Protein AF-A0A536PHD7-F1 (afdb_monomer_lite)

Radius of gyration: 21.6 Å; chains: 1; bounding box: 33×32×57 Å

Sequence (79 aa):
MLKQMKRLQILIDEELDAALAKASAKTGRSKGALVREAVRRQIKALPPIEQDPLWDLAGAASFDPVPPEQIDDIVYDGR

Structure (mmCIF, N/CA/C/O backbone):
data_AF-A0A536PHD7-F1
#
_entry.id   AF-A0A536PHD7-F1
#
loop_
_atom_site.group_PDB
_atom_site.id
_atom_site.type_symbol
_atom_site.label_atom_id
_atom_site.label_alt_id
_atom_site.label_comp_id
_atom_site.label_asym_id
_atom_site.label_entity_id
_atom_site.label_seq_id
_atom_site.pdbx_PDB_ins_code
_atom_site.Cartn_x
_atom_site.Cartn_y
_atom_site.Cartn_z
_atom_site.occupancy
_atom_site.B_iso_or_equiv
_atom_site.auth_seq_id
_atom_site.auth_comp_id
_atom_site.auth_asym_id
_atom_site.auth_atom_id
_atom_site.pdbx_PDB_model_num
ATOM 1 N N . MET A 1 1 ? 6.242 -18.740 15.083 1.00 47.34 1 MET A N 1
ATOM 2 C CA . MET A 1 1 ? 6.661 -17.686 16.035 1.00 47.34 1 MET A CA 1
ATOM 3 C C . MET A 1 1 ? 5.675 -16.525 15.936 1.00 47.34 1 MET A C 1
ATOM 5 O O . MET A 1 1 ? 5.630 -15.875 14.899 1.00 47.34 1 MET A O 1
ATOM 9 N N . LEU A 1 2 ? 4.813 -16.319 16.940 1.00 51.81 2 LEU A N 1
ATOM 10 C CA . LEU A 1 2 ? 3.870 -15.191 16.952 1.00 51.81 2 LEU A CA 1
ATOM 11 C C . LEU A 1 2 ? 4.666 -13.878 16.936 1.00 51.81 2 LEU A C 1
ATOM 13 O O . LEU A 1 2 ? 5.546 -13.666 17.767 1.00 51.81 2 LEU A O 1
ATOM 17 N N . LYS A 1 3 ? 4.396 -13.012 15.958 1.00 71.56 3 LYS A N 1
ATOM 18 C CA . LYS A 1 3 ? 5.075 -11.721 15.826 1.00 71.56 3 LYS A CA 1
ATOM 19 C C . LYS A 1 3 ? 4.667 -10.834 17.004 1.00 71.56 3 LYS A C 1
ATOM 21 O O . LYS A 1 3 ? 3.495 -10.480 17.107 1.00 71.56 3 LYS A O 1
ATOM 26 N N . GLN A 1 4 ? 5.607 -10.468 17.879 1.00 85.62 4 GLN A N 1
ATOM 27 C CA . GLN A 1 4 ? 5.316 -9.534 18.970 1.00 85.62 4 GLN A CA 1
ATOM 28 C C . GLN A 1 4 ? 4.866 -8.187 18.387 1.00 85.62 4 GLN A C 1
ATOM 30 O O . GLN A 1 4 ? 5.582 -7.567 17.596 1.00 85.62 4 GLN A O 1
ATOM 35 N N . MET A 1 5 ? 3.658 -7.748 18.745 1.00 85.38 5 MET A N 1
ATOM 36 C CA . MET A 1 5 ? 3.111 -6.458 18.329 1.00 85.38 5 MET A CA 1
ATOM 37 C C . MET A 1 5 ? 3.286 -5.442 19.455 1.00 85.38 5 MET A C 1
ATOM 39 O O . MET A 1 5 ? 2.873 -5.693 20.583 1.00 85.38 5 MET A O 1
ATOM 43 N N . LYS A 1 6 ? 3.868 -4.281 19.142 1.00 90.81 6 LYS A N 1
ATOM 44 C CA . LYS A 1 6 ? 3.908 -3.129 20.052 1.00 90.81 6 LYS A CA 1
ATOM 45 C C . LYS A 1 6 ? 2.711 -2.217 19.765 1.00 90.81 6 LYS A C 1
ATOM 47 O O . LYS A 1 6 ? 2.379 -1.999 18.598 1.00 90.81 6 LYS A O 1
ATOM 52 N N . ARG A 1 7 ? 2.056 -1.702 20.813 1.00 92.69 7 ARG A N 1
ATOM 53 C CA . ARG A 1 7 ? 0.951 -0.736 20.687 1.00 92.69 7 ARG A CA 1
ATOM 54 C C . ARG A 1 7 ? 1.520 0.649 20.379 1.00 92.69 7 ARG A C 1
ATOM 56 O O . ARG A 1 7 ? 2.399 1.119 21.089 1.00 92.69 7 ARG A O 1
ATOM 63 N N . LEU A 1 8 ? 0.989 1.286 19.341 1.00 91.69 8 LEU A N 1
ATOM 64 C CA . LEU A 1 8 ? 1.268 2.670 18.964 1.00 91.69 8 LEU A CA 1
ATOM 65 C C . LEU A 1 8 ? -0.059 3.438 18.998 1.00 91.69 8 LEU A C 1
ATOM 67 O O . LEU A 1 8 ? -1.038 2.969 18.418 1.00 91.69 8 LEU A O 1
ATOM 71 N N . GLN A 1 9 ? -0.094 4.581 19.683 1.00 95.56 9 GLN A N 1
ATOM 72 C CA . GLN A 1 9 ? -1.236 5.495 19.697 1.00 95.56 9 GLN A CA 1
ATOM 73 C C . GLN A 1 9 ? -0.844 6.770 18.955 1.00 95.56 9 GLN A C 1
ATOM 75 O O . GLN A 1 9 ? 0.187 7.362 19.259 1.00 95.56 9 GLN A O 1
ATOM 80 N N . ILE A 1 10 ? -1.657 7.157 17.976 1.00 94.06 10 ILE A N 1
ATOM 81 C CA . ILE A 1 10 ? -1.473 8.354 17.156 1.00 94.06 10 ILE A CA 1
ATOM 82 C C . ILE A 1 10 ? -2.824 9.038 16.979 1.00 94.06 10 ILE A C 1
ATOM 84 O O . ILE A 1 10 ? -3.856 8.366 16.959 1.00 94.06 10 ILE A O 1
ATOM 88 N N . LEU A 1 11 ? -2.799 10.360 16.860 1.00 97.25 11 LEU A N 1
ATOM 89 C CA . LEU A 1 11 ? -3.932 11.147 16.390 1.00 97.25 11 LEU A CA 1
ATOM 90 C C . LEU A 1 11 ? -3.778 11.318 14.878 1.00 97.25 11 LEU A C 1
ATOM 92 O O . LEU A 1 11 ? -2.659 11.494 14.395 1.00 97.25 11 LEU A O 1
ATOM 96 N N . ILE A 1 12 ? -4.882 11.220 14.147 1.00 96.31 12 ILE A N 1
ATOM 97 C CA . ILE A 1 12 ? -4.937 11.442 12.701 1.00 96.31 12 ILE A CA 1
ATOM 98 C C . ILE A 1 12 ? -6.127 12.340 12.395 1.00 96.31 12 ILE A C 1
ATOM 100 O O . ILE A 1 12 ? -7.091 12.359 13.162 1.00 96.31 12 ILE A O 1
ATOM 104 N N . ASP A 1 13 ? -6.058 13.045 11.274 1.00 98.25 13 ASP A N 1
ATOM 105 C CA . ASP A 1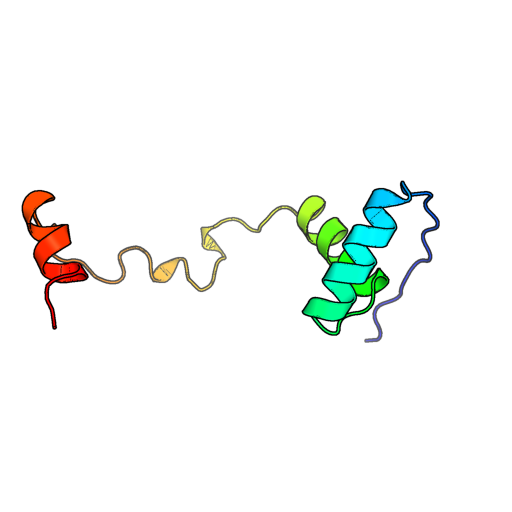 13 ? -7.156 13.881 10.808 1.00 98.25 13 ASP A CA 1
ATOM 106 C C . ASP A 1 13 ? -8.406 13.039 10.518 1.00 98.25 13 ASP A C 1
ATOM 108 O O . ASP A 1 13 ? -8.320 11.888 10.074 1.00 98.25 13 ASP A O 1
ATOM 112 N N . GLU A 1 14 ? -9.585 13.622 10.736 1.00 98.00 14 GLU A N 1
ATOM 113 C CA . GLU A 1 14 ? -10.869 12.947 10.502 1.00 98.00 14 GLU A CA 1
ATOM 114 C C . GLU A 1 14 ? -11.016 12.481 9.046 1.00 98.00 14 GLU A C 1
ATOM 116 O O . GLU A 1 14 ? -11.514 11.385 8.779 1.00 98.00 14 GLU A O 1
ATOM 121 N N . GLU A 1 15 ? -10.501 13.272 8.099 1.00 98.19 15 GLU A N 1
ATOM 122 C CA . GLU A 1 15 ? -10.470 12.926 6.676 1.00 98.19 15 GLU A CA 1
ATOM 123 C C . GLU A 1 15 ? -9.688 11.625 6.421 1.00 98.19 15 GLU A C 1
ATOM 125 O O . GLU A 1 15 ? -10.124 10.762 5.651 1.00 98.19 15 GLU A O 1
ATOM 130 N N . LEU A 1 16 ? -8.561 11.432 7.115 1.00 96.88 16 LEU A N 1
ATOM 131 C CA . LEU A 1 16 ? -7.751 10.221 6.994 1.00 96.88 16 LEU A CA 1
ATOM 132 C C . LEU A 1 16 ? -8.469 9.001 7.576 1.00 96.88 16 LEU A C 1
ATOM 134 O O . LEU A 1 16 ? -8.392 7.915 6.993 1.00 96.88 16 LEU A O 1
ATOM 138 N N . ASP A 1 17 ? -9.197 9.152 8.686 1.00 97.62 17 ASP A N 1
ATOM 139 C CA . ASP A 1 17 ? -10.000 8.053 9.232 1.00 97.62 17 ASP A CA 1
ATOM 140 C C . ASP A 1 17 ? -11.142 7.648 8.284 1.00 97.62 17 ASP A C 1
ATOM 142 O O . ASP A 1 17 ? -11.376 6.450 8.066 1.00 97.62 17 ASP A O 1
ATOM 146 N N . ALA A 1 18 ? -11.798 8.627 7.652 1.00 98.06 18 ALA A N 1
ATOM 147 C CA . ALA A 1 18 ? -12.827 8.388 6.643 1.00 98.06 18 ALA A CA 1
ATOM 148 C C . ALA A 1 18 ? -12.257 7.664 5.408 1.00 98.06 18 ALA A C 1
ATOM 150 O O . ALA A 1 18 ? -12.829 6.673 4.936 1.00 98.06 18 ALA A O 1
ATOM 151 N N . ALA A 1 19 ? -11.087 8.087 4.919 1.00 97.81 19 ALA A N 1
ATOM 152 C CA . ALA A 1 19 ? -10.389 7.418 3.824 1.00 97.81 19 ALA A CA 1
ATOM 153 C C . ALA A 1 19 ? -10.004 5.970 4.186 1.00 97.81 19 ALA A C 1
ATOM 155 O O . ALA A 1 19 ? -10.203 5.048 3.385 1.00 97.81 19 ALA A O 1
ATOM 156 N N . LEU A 1 20 ? -9.526 5.737 5.414 1.00 97.12 20 LEU A N 1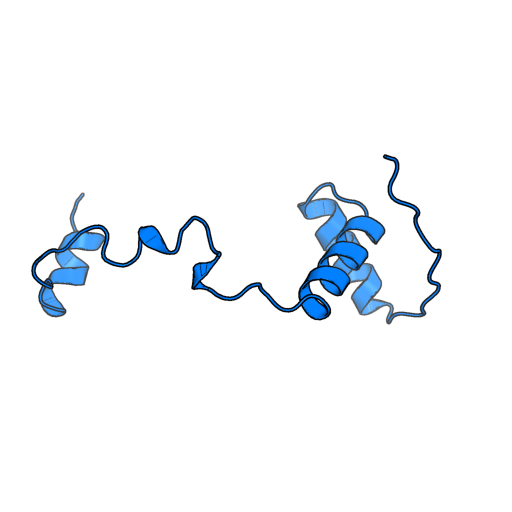
ATOM 157 C CA . LEU A 1 20 ? -9.234 4.397 5.929 1.00 97.12 20 LEU A CA 1
ATOM 158 C C . LEU A 1 20 ? -10.490 3.527 6.026 1.00 97.12 20 LEU A C 1
ATOM 160 O O . LEU A 1 20 ? -10.421 2.334 5.725 1.00 97.12 20 LEU A O 1
ATOM 164 N N . ALA A 1 21 ? -11.636 4.091 6.415 1.00 97.75 21 ALA A N 1
ATOM 165 C CA . ALA A 1 21 ? -12.907 3.368 6.451 1.00 97.75 21 ALA A CA 1
ATOM 166 C C . ALA A 1 21 ? -13.326 2.904 5.047 1.00 97.75 21 ALA A C 1
ATOM 168 O O . ALA A 1 21 ? -13.640 1.728 4.851 1.00 97.75 21 ALA A O 1
ATOM 169 N N . LYS A 1 22 ? -13.234 3.790 4.048 1.00 98.06 22 LYS A N 1
ATOM 170 C CA . LYS A 1 22 ? -13.522 3.460 2.644 1.00 98.06 22 LYS A CA 1
ATOM 171 C C . LYS A 1 22 ? -12.584 2.377 2.107 1.00 98.06 22 LYS A C 1
ATOM 173 O O . LYS A 1 22 ? -13.032 1.426 1.467 1.00 98.06 22 LYS A O 1
ATOM 178 N N . ALA A 1 23 ? -11.286 2.484 2.390 1.00 97.69 23 ALA A N 1
ATOM 179 C CA . ALA A 1 23 ? -10.302 1.481 1.988 1.00 97.69 23 ALA A CA 1
ATOM 180 C C . ALA A 1 23 ? -10.530 0.130 2.688 1.00 97.69 23 ALA A C 1
ATOM 182 O O . ALA A 1 23 ? -10.374 -0.924 2.067 1.00 97.69 23 ALA A O 1
ATOM 183 N N . SER A 1 24 ? -10.941 0.148 3.958 1.00 97.94 24 SER A N 1
ATOM 184 C CA . SER A 1 24 ? -11.295 -1.053 4.717 1.00 97.94 24 SER A CA 1
ATOM 185 C C . SER A 1 24 ? -12.474 -1.779 4.074 1.00 97.94 24 SER A C 1
ATOM 187 O O . SER A 1 24 ? -12.367 -2.972 3.799 1.00 97.94 24 SER A O 1
ATOM 189 N N . ALA A 1 25 ? -13.536 -1.047 3.722 1.00 97.94 25 ALA A N 1
ATOM 190 C CA . ALA A 1 25 ? -14.694 -1.603 3.026 1.00 97.94 25 ALA A CA 1
ATOM 191 C C . ALA A 1 25 ? -14.324 -2.184 1.651 1.00 97.94 25 ALA A C 1
ATOM 193 O O . ALA A 1 25 ? -14.736 -3.290 1.318 1.00 97.94 25 ALA A O 1
ATOM 194 N N . LYS A 1 26 ? -13.491 -1.477 0.873 1.00 97.75 26 LYS A N 1
ATOM 195 C CA . LYS A 1 26 ? -13.059 -1.926 -0.462 1.00 97.75 26 LYS A CA 1
ATOM 196 C C . LYS A 1 26 ? -12.199 -3.194 -0.425 1.00 97.75 26 LYS A C 1
ATOM 198 O O . LYS A 1 26 ? -12.279 -4.010 -1.334 1.00 97.75 26 LYS A O 1
ATOM 203 N N . THR A 1 27 ? -11.334 -3.331 0.579 1.00 96.56 27 THR A N 1
ATOM 204 C CA . THR A 1 27 ? -10.335 -4.416 0.640 1.00 96.56 27 THR A CA 1
ATOM 205 C C . THR A 1 27 ? -10.720 -5.568 1.566 1.00 96.56 27 THR A C 1
ATOM 207 O O . THR A 1 27 ? -10.035 -6.588 1.570 1.00 96.56 27 THR A O 1
ATOM 210 N N . GLY A 1 28 ? -11.752 -5.404 2.400 1.00 97.19 28 GLY A N 1
ATOM 211 C CA . GLY A 1 28 ? -12.101 -6.351 3.465 1.00 97.19 28 GLY A CA 1
ATOM 212 C C . GLY A 1 28 ? -11.072 -6.419 4.602 1.00 97.19 28 GLY A C 1
ATOM 213 O O . GLY A 1 28 ? -11.125 -7.315 5.443 1.00 97.19 28 GLY A O 1
ATOM 214 N N . ARG A 1 29 ? -10.102 -5.497 4.648 1.00 97.75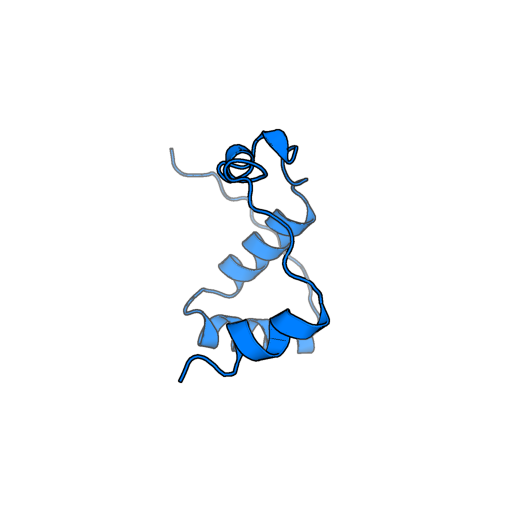 29 ARG A N 1
ATOM 215 C CA . ARG 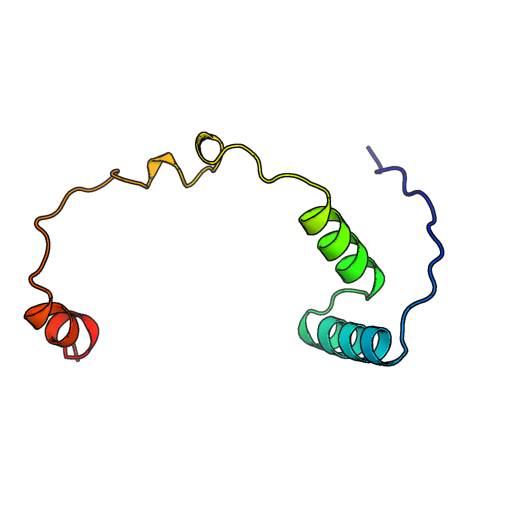A 1 29 ? -9.030 -5.478 5.655 1.00 97.75 29 ARG A CA 1
ATOM 216 C C . ARG A 1 29 ? -9.324 -4.445 6.729 1.00 97.75 29 ARG A C 1
ATOM 218 O O . ARG A 1 29 ? -9.873 -3.390 6.445 1.00 97.75 29 ARG A O 1
ATOM 225 N N . SER A 1 30 ? -8.914 -4.701 7.971 1.00 97.31 30 SER A N 1
ATOM 226 C CA . SER A 1 30 ? -9.108 -3.731 9.057 1.00 97.31 30 SER A CA 1
ATOM 227 C C . SER A 1 30 ? -8.279 -2.457 8.858 1.00 97.31 30 SER A C 1
ATOM 229 O O . SER A 1 30 ? -7.165 -2.511 8.329 1.00 97.31 30 SER A O 1
ATOM 231 N N . LYS A 1 31 ? -8.767 -1.316 9.370 1.00 96.12 31 LYS A N 1
ATOM 232 C CA . LYS A 1 31 ? -8.031 -0.034 9.370 1.00 96.12 31 LYS A CA 1
ATOM 233 C C . LYS A 1 31 ? -6.597 -0.193 9.892 1.00 96.12 31 LYS A C 1
ATOM 235 O O . LYS A 1 31 ? -5.643 0.241 9.257 1.00 96.12 31 LYS A O 1
ATOM 240 N N . GLY A 1 32 ? -6.418 -0.921 10.998 1.00 95.12 32 GLY A N 1
ATOM 241 C CA . GLY A 1 32 ? -5.093 -1.202 11.555 1.00 95.12 32 GLY A CA 1
ATOM 242 C C . GLY A 1 32 ? -4.197 -2.044 10.637 1.00 95.12 32 GLY A C 1
ATOM 243 O O . GLY A 1 32 ? -2.982 -1.863 10.639 1.00 95.12 32 GLY A O 1
ATOM 244 N N . ALA A 1 33 ? -4.757 -2.958 9.837 1.00 95.56 33 ALA A N 1
ATOM 245 C CA . ALA A 1 33 ? -3.981 -3.706 8.849 1.00 95.56 33 ALA A CA 1
ATOM 246 C C . ALA A 1 33 ? -3.495 -2.809 7.704 1.00 95.56 33 ALA A C 1
ATOM 248 O O . ALA A 1 33 ? -2.363 -2.989 7.257 1.00 95.56 33 ALA A O 1
ATOM 249 N N . LEU A 1 34 ? -4.320 -1.851 7.275 1.00 96.88 34 LEU A N 1
ATOM 250 C CA . LEU A 1 34 ? -3.971 -0.866 6.250 1.00 96.88 34 LEU A CA 1
ATOM 251 C C . LEU A 1 34 ? -2.901 0.107 6.753 1.00 96.88 34 LEU A C 1
ATOM 253 O O . LEU A 1 34 ? -1.880 0.281 6.097 1.00 96.88 34 LEU A O 1
ATOM 257 N N . VAL A 1 35 ? -3.065 0.655 7.962 1.00 95.56 35 VAL A N 1
ATOM 258 C CA . VAL A 1 35 ? -2.067 1.543 8.582 1.00 95.56 35 VAL A CA 1
ATOM 259 C C . VAL A 1 35 ? -0.718 0.839 8.714 1.00 95.56 35 VAL A C 1
ATOM 261 O O . VAL A 1 35 ? 0.307 1.372 8.304 1.00 95.56 35 VAL A O 1
ATOM 264 N N . ARG A 1 36 ? -0.691 -0.396 9.232 1.00 93.12 36 ARG A N 1
ATOM 265 C CA . ARG A 1 36 ? 0.567 -1.147 9.376 1.00 93.12 36 ARG A CA 1
ATOM 266 C C . ARG A 1 36 ? 1.253 -1.434 8.047 1.00 93.12 36 ARG A C 1
ATOM 268 O O . ARG A 1 36 ? 2.478 -1.506 8.013 1.00 93.12 36 ARG A O 1
ATOM 275 N N . GLU A 1 37 ? 0.490 -1.670 6.988 1.00 93.25 37 GLU A N 1
ATOM 276 C CA . GLU A 1 37 ? 1.042 -1.855 5.650 1.00 93.25 37 GLU A CA 1
ATOM 277 C C . GLU A 1 37 ? 1.595 -0.548 5.093 1.00 93.25 37 GLU A C 1
ATOM 279 O O . GLU A 1 37 ? 2.740 -0.538 4.656 1.00 93.25 37 GLU A O 1
ATOM 284 N N . ALA A 1 38 ? 0.832 0.545 5.168 1.00 93.50 38 ALA A N 1
ATOM 285 C CA . ALA A 1 38 ? 1.265 1.858 4.704 1.00 93.50 38 ALA A CA 1
ATOM 286 C C . ALA A 1 38 ? 2.557 2.297 5.409 1.00 93.50 38 ALA A C 1
ATOM 288 O O . ALA A 1 38 ? 3.537 2.643 4.754 1.00 93.50 38 ALA A O 1
ATOM 289 N N . VAL A 1 39 ? 2.600 2.168 6.739 1.00 93.12 39 VAL A N 1
ATOM 290 C CA . VAL A 1 39 ? 3.792 2.449 7.551 1.00 93.12 39 VAL A CA 1
ATOM 291 C C . VAL A 1 39 ? 4.952 1.529 7.167 1.00 93.12 39 VAL A C 1
ATOM 293 O O . VAL A 1 39 ? 6.081 1.988 7.015 1.00 93.12 39 VAL A O 1
ATOM 296 N N . ARG A 1 40 ? 4.704 0.226 6.969 1.00 90.12 40 ARG A N 1
ATOM 297 C CA . ARG A 1 40 ? 5.755 -0.712 6.545 1.00 90.12 40 ARG A CA 1
ATOM 298 C C . ARG A 1 40 ? 6.324 -0.336 5.183 1.00 90.12 40 ARG A C 1
ATOM 300 O O . ARG A 1 40 ? 7.537 -0.379 5.041 1.00 90.12 40 ARG A O 1
ATOM 307 N N . ARG A 1 41 ? 5.465 -0.006 4.219 1.00 89.81 41 ARG A N 1
ATOM 308 C CA . ARG A 1 41 ? 5.856 0.388 2.864 1.00 89.81 41 ARG A CA 1
ATOM 309 C C . ARG A 1 41 ? 6.690 1.666 2.875 1.00 89.81 41 ARG A C 1
ATOM 311 O O . ARG A 1 41 ? 7.623 1.766 2.099 1.00 89.81 41 ARG A O 1
ATOM 318 N N . GLN A 1 42 ? 6.373 2.605 3.765 1.00 90.38 42 GLN A N 1
ATOM 319 C CA . GLN A 1 42 ? 7.100 3.868 3.858 1.00 90.38 42 GLN A CA 1
ATOM 320 C C . GLN A 1 42 ? 8.459 3.732 4.558 1.00 90.38 42 GLN A C 1
ATOM 322 O O . GLN A 1 42 ? 9.411 4.403 4.180 1.00 90.38 42 GLN A O 1
ATOM 327 N N . ILE A 1 43 ? 8.548 2.902 5.603 1.00 91.81 43 ILE A N 1
ATOM 328 C CA . ILE A 1 43 ? 9.755 2.803 6.442 1.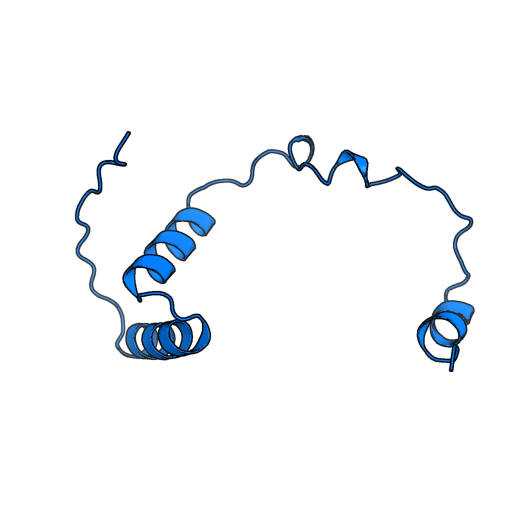00 91.81 43 ILE A CA 1
ATOM 329 C C . ILE A 1 43 ? 10.738 1.755 5.919 1.00 91.81 43 ILE A C 1
ATOM 331 O O . ILE A 1 43 ? 11.947 1.899 6.092 1.00 91.81 43 ILE A O 1
ATOM 335 N N . LYS A 1 44 ? 10.251 0.662 5.322 1.00 85.12 44 LYS A N 1
ATOM 336 C CA . LYS A 1 44 ? 11.148 -0.335 4.745 1.00 85.12 44 LYS A CA 1
ATOM 337 C C . LYS A 1 44 ? 11.614 0.147 3.383 1.00 85.12 44 LYS A C 1
ATOM 339 O O . LYS A 1 44 ? 10.804 0.224 2.465 1.00 85.12 44 LYS A O 1
ATOM 344 N N . ALA A 1 45 ? 12.918 0.384 3.260 1.00 79.44 45 ALA A N 1
ATOM 345 C CA . ALA A 1 45 ? 13.551 0.447 1.954 1.00 79.44 45 ALA A CA 1
ATOM 346 C C . ALA A 1 45 ? 13.175 -0.814 1.167 1.00 79.44 45 ALA A C 1
ATOM 348 O O . ALA A 1 45 ? 13.171 -1.924 1.722 1.00 79.44 45 ALA A O 1
ATOM 349 N N . LEU A 1 46 ? 12.820 -0.625 -0.102 1.00 80.12 46 LEU A N 1
ATOM 350 C CA . LEU A 1 46 ? 12.730 -1.748 -1.020 1.00 80.12 46 LEU A CA 1
ATOM 351 C C . LEU A 1 46 ? 14.101 -2.438 -1.041 1.00 80.12 46 LEU A C 1
ATOM 353 O O . LEU A 1 46 ? 15.125 -1.751 -0.931 1.00 80.12 46 LEU A O 1
ATOM 357 N N . PRO A 1 47 ? 14.142 -3.777 -1.111 1.00 81.56 47 PRO A N 1
ATOM 358 C CA . PRO A 1 47 ? 15.404 -4.448 -1.365 1.00 81.56 47 PRO A CA 1
ATOM 359 C C . PRO A 1 47 ? 15.996 -3.930 -2.691 1.00 81.56 47 PRO A C 1
ATOM 361 O O . PRO A 1 47 ? 15.248 -3.407 -3.525 1.00 81.56 47 PRO A O 1
ATOM 364 N N . PRO A 1 48 ? 17.319 -4.052 -2.891 1.00 89.06 48 PRO A N 1
ATOM 365 C CA . PRO A 1 48 ? 17.929 -3.842 -4.199 1.00 89.06 48 PRO A CA 1
ATOM 366 C C . PRO A 1 48 ? 17.138 -4.580 -5.283 1.00 89.06 48 PRO A C 1
ATOM 368 O O . PRO A 1 48 ? 16.634 -5.679 -5.032 1.00 89.06 48 PRO A O 1
ATOM 371 N N . ILE A 1 49 ? 16.990 -3.963 -6.455 1.00 86.12 49 ILE A N 1
ATOM 372 C CA . ILE A 1 49 ? 16.115 -4.472 -7.520 1.00 86.12 49 ILE A CA 1
ATOM 373 C C . ILE A 1 49 ? 16.558 -5.859 -8.007 1.00 86.12 49 ILE A C 1
ATOM 375 O O . ILE A 1 49 ? 15.727 -6.674 -8.382 1.00 86.12 49 ILE A O 1
ATOM 379 N N . GLU A 1 50 ? 17.848 -6.166 -7.867 1.00 88.12 50 GLU A N 1
ATOM 380 C CA . GLU A 1 50 ? 18.479 -7.451 -8.170 1.00 88.12 50 GLU A CA 1
ATOM 381 C C . GLU A 1 50 ? 17.990 -8.599 -7.272 1.00 88.12 50 GLU A C 1
ATOM 383 O O . GLU A 1 50 ? 18.265 -9.763 -7.540 1.00 88.12 50 GLU A O 1
ATOM 388 N N . GLN A 1 51 ? 17.295 -8.288 -6.174 1.00 88.69 51 GLN A N 1
ATOM 389 C CA . GLN A 1 51 ? 16.689 -9.273 -5.274 1.00 88.69 51 GLN A CA 1
ATOM 390 C C . GLN A 1 51 ? 15.196 -9.490 -5.559 1.00 88.69 51 GLN A C 1
ATOM 392 O O . GLN A 1 51 ? 14.552 -10.276 -4.858 1.00 88.69 51 GLN A O 1
ATOM 397 N N . ASP A 1 52 ? 14.621 -8.781 -6.532 1.00 86.56 52 ASP A N 1
ATOM 398 C CA . ASP A 1 52 ? 13.254 -9.026 -6.976 1.00 86.56 52 ASP A CA 1
ATOM 399 C C . ASP A 1 52 ? 13.200 -10.369 -7.731 1.00 86.56 52 ASP A C 1
ATOM 401 O O . ASP A 1 52 ? 13.986 -10.574 -8.654 1.00 86.56 52 ASP A O 1
ATOM 405 N N . PRO A 1 53 ? 12.287 -11.301 -7.399 1.00 84.00 53 PRO A N 1
ATOM 406 C CA . PRO A 1 53 ? 12.116 -12.540 -8.162 1.00 84.00 53 PRO A CA 1
ATOM 407 C C . PRO A 1 53 ? 11.816 -12.331 -9.653 1.00 84.00 53 PRO A C 1
ATOM 409 O O . PRO A 1 53 ? 11.985 -13.253 -10.446 1.00 84.00 53 PRO A O 1
ATOM 412 N N . LEU A 1 54 ? 11.332 -11.145 -10.032 1.00 87.94 54 LEU A N 1
ATOM 413 C CA . LEU A 1 54 ? 11.086 -10.752 -11.415 1.00 87.94 54 LEU A CA 1
ATOM 414 C C . LEU A 1 54 ? 12.293 -10.065 -12.067 1.00 87.94 54 LEU A C 1
ATOM 416 O O . LEU A 1 54 ? 12.211 -9.709 -13.238 1.00 87.94 54 LEU A O 1
ATOM 420 N N . TRP A 1 55 ? 13.403 -9.864 -11.354 1.00 90.25 55 TRP A N 1
ATOM 421 C CA . TRP A 1 55 ? 14.596 -9.223 -11.909 1.00 90.25 55 TRP A CA 1
ATOM 422 C C . TRP A 1 55 ? 15.123 -9.965 -13.135 1.00 90.25 55 TRP A C 1
ATOM 424 O O . TRP A 1 55 ? 15.344 -9.359 -14.181 1.00 90.25 55 TRP A O 1
ATOM 434 N N . ASP A 1 56 ? 15.207 -11.291 -13.040 1.00 88.12 56 ASP A N 1
ATOM 435 C CA . ASP A 1 56 ? 15.730 -12.141 -14.111 1.00 88.12 56 ASP A CA 1
ATOM 436 C C . ASP A 1 56 ? 14.807 -12.205 -15.340 1.00 88.12 56 ASP A C 1
ATOM 438 O O . ASP A 1 56 ? 15.226 -12.687 -16.388 1.00 88.12 56 ASP A O 1
ATOM 442 N N . LEU A 1 57 ? 13.561 -11.712 -15.252 1.00 88.06 57 LEU A N 1
ATOM 443 C CA . LEU A 1 57 ? 12.680 -11.558 -16.418 1.00 88.06 57 LEU A CA 1
ATOM 444 C C . LEU A 1 57 ? 13.122 -10.401 -17.323 1.00 88.06 57 LEU A C 1
ATOM 446 O O . LEU A 1 57 ? 12.843 -10.427 -18.525 1.00 88.06 57 LEU A O 1
ATOM 450 N N . ALA A 1 58 ? 13.806 -9.391 -16.780 1.00 85.44 58 ALA A N 1
ATOM 451 C CA . ALA A 1 58 ? 14.319 -8.285 -17.573 1.00 85.44 58 ALA A CA 1
ATOM 452 C C . ALA A 1 58 ? 15.428 -8.792 -18.508 1.00 85.44 58 ALA A C 1
ATOM 454 O O . ALA A 1 58 ? 16.501 -9.196 -18.074 1.00 85.44 58 ALA A O 1
ATOM 455 N N . GLY A 1 59 ? 15.158 -8.789 -19.815 1.00 83.62 59 GLY A N 1
ATOM 456 C CA . GLY A 1 59 ? 16.081 -9.332 -20.815 1.00 83.62 59 GLY A CA 1
ATOM 457 C C . GLY A 1 59 ? 16.055 -10.859 -20.953 1.00 83.62 59 GLY A C 1
ATOM 458 O O . GLY A 1 59 ? 16.831 -11.392 -21.741 1.00 83.62 59 GLY A O 1
ATOM 459 N N . ALA A 1 60 ? 15.142 -11.566 -20.271 1.00 89.25 60 ALA A N 1
ATOM 460 C CA . ALA A 1 60 ? 14.937 -13.009 -20.464 1.00 89.25 60 ALA A CA 1
ATOM 461 C C . ALA A 1 60 ? 14.488 -13.369 -21.889 1.00 89.25 60 ALA A C 1
ATOM 463 O O . ALA A 1 60 ? 14.640 -14.510 -22.325 1.00 89.25 60 ALA A O 1
ATOM 464 N N . ALA A 1 61 ? 13.925 -12.400 -22.611 1.00 86.44 61 ALA A N 1
ATOM 465 C CA . ALA A 1 61 ? 13.579 -12.523 -24.013 1.00 86.44 61 ALA A CA 1
ATOM 466 C C . ALA A 1 61 ? 14.089 -11.305 -24.787 1.00 86.44 61 ALA A C 1
ATOM 468 O O . ALA A 1 61 ? 14.062 -10.176 -24.291 1.00 86.44 61 ALA A O 1
ATOM 469 N N . SER A 1 62 ? 14.547 -11.553 -26.010 1.00 88.56 62 SER A N 1
ATOM 470 C CA . SER A 1 62 ? 15.002 -10.531 -26.943 1.00 88.56 62 SER A CA 1
ATOM 471 C C . SER A 1 62 ? 14.207 -10.672 -28.234 1.00 88.56 62 SER A C 1
ATOM 473 O O . SER A 1 62 ? 14.082 -11.771 -28.774 1.00 88.56 62 SER A O 1
ATOM 475 N N . PHE A 1 63 ? 13.650 -9.555 -28.685 1.00 87.44 63 PHE A N 1
ATOM 476 C CA . PHE A 1 63 ? 12.903 -9.433 -29.927 1.00 87.44 63 PHE A CA 1
ATOM 477 C C . PHE A 1 63 ? 13.343 -8.149 -30.617 1.00 87.44 63 PHE A C 1
ATOM 479 O O . PHE A 1 63 ? 13.770 -7.200 -29.948 1.00 87.44 63 PHE A O 1
ATOM 486 N N . ASP A 1 64 ? 13.208 -8.112 -31.936 1.00 90.25 64 ASP A N 1
ATOM 487 C CA . ASP A 1 64 ? 13.425 -6.879 -32.677 1.00 90.25 64 ASP A CA 1
ATOM 488 C C . ASP A 1 64 ? 12.384 -5.829 -32.249 1.00 90.25 64 ASP A C 1
ATOM 490 O O . ASP A 1 64 ? 11.193 -6.154 -32.150 1.00 90.25 64 ASP A O 1
ATOM 494 N N . PRO A 1 65 ? 12.799 -4.579 -31.964 1.00 87.25 65 PRO A N 1
ATOM 495 C CA . PRO A 1 65 ? 11.866 -3.520 -31.625 1.00 87.25 65 PRO A CA 1
ATOM 496 C C . PRO A 1 65 ? 10.884 -3.298 -32.770 1.00 87.25 65 PRO A C 1
ATOM 498 O O . PRO A 1 65 ? 11.281 -3.088 -33.917 1.00 87.25 65 PRO A O 1
ATOM 501 N N . VAL A 1 66 ? 9.598 -3.298 -32.443 1.00 90.25 66 VAL A N 1
ATOM 502 C CA . VAL A 1 66 ? 8.568 -2.895 -33.394 1.00 90.25 66 VAL A CA 1
ATOM 503 C C . VAL A 1 66 ? 8.649 -1.373 -33.583 1.00 90.25 66 VAL A C 1
ATOM 505 O O . VAL A 1 66 ? 8.800 -0.652 -32.589 1.00 90.25 66 VAL A O 1
ATOM 508 N N . PRO A 1 67 ? 8.544 -0.858 -34.821 1.00 92.56 67 PRO A N 1
ATOM 509 C CA . PRO A 1 67 ? 8.468 0.578 -35.057 1.00 92.56 67 PRO A CA 1
ATOM 510 C C . PRO A 1 67 ? 7.286 1.216 -3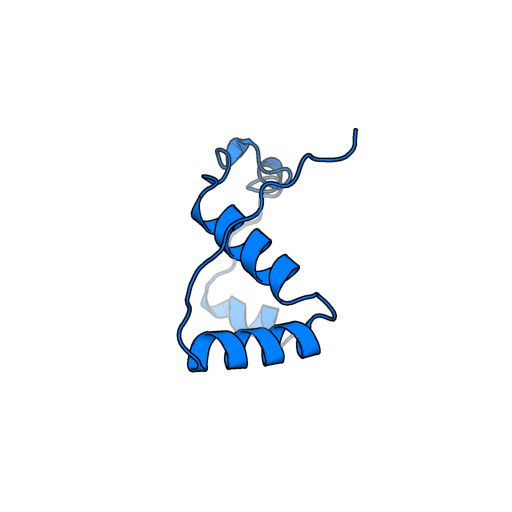4.306 1.00 92.56 67 PRO A C 1
ATOM 512 O O . PRO A 1 67 ? 6.208 0.616 -34.274 1.00 92.56 67 PRO A O 1
ATOM 515 N N . PRO A 1 68 ? 7.442 2.415 -33.709 1.00 90.75 68 PRO A N 1
ATOM 516 C CA . PRO A 1 68 ? 6.375 3.067 -32.945 1.00 90.75 68 PRO A CA 1
ATOM 517 C C . PRO A 1 68 ? 5.044 3.172 -33.697 1.00 90.75 68 PRO A C 1
ATOM 519 O O . PRO A 1 68 ? 3.987 2.991 -33.104 1.00 90.75 68 PRO A O 1
ATOM 522 N N . GLU A 1 69 ? 5.103 3.405 -35.007 1.00 92.88 69 GLU A N 1
ATOM 523 C CA . GLU A 1 69 ? 3.951 3.506 -35.901 1.00 92.88 69 GLU A CA 1
ATOM 524 C C . GLU A 1 69 ? 3.131 2.213 -36.038 1.00 92.88 69 GLU A C 1
ATOM 526 O O . GLU A 1 69 ? 1.986 2.282 -36.459 1.00 92.88 69 GLU A O 1
ATOM 531 N N . GLN A 1 70 ? 3.685 1.054 -35.671 1.00 91.12 70 GLN A N 1
ATOM 532 C CA . GLN A 1 70 ? 2.998 -0.244 -35.724 1.00 91.12 70 GLN A CA 1
ATOM 533 C C . GLN A 1 70 ? 2.470 -0.692 -34.352 1.00 91.12 70 GLN A C 1
ATOM 535 O O . GLN A 1 70 ? 1.802 -1.720 -34.256 1.00 91.12 70 GLN A O 1
ATOM 540 N N . ILE A 1 71 ? 2.775 0.039 -33.271 1.00 89.69 71 ILE A N 1
ATOM 541 C CA . ILE A 1 71 ? 2.343 -0.339 -31.916 1.00 89.69 71 ILE A CA 1
ATOM 542 C C . ILE A 1 71 ? 0.820 -0.312 -31.816 1.00 89.69 71 ILE A C 1
ATOM 544 O O . ILE A 1 71 ? 0.235 -1.247 -31.267 1.00 89.69 71 ILE A O 1
ATOM 548 N N . ASP A 1 72 ? 0.188 0.734 -32.347 1.00 90.25 72 ASP A N 1
ATOM 549 C CA . ASP A 1 72 ? -1.259 0.891 -32.239 1.00 90.25 72 ASP A CA 1
ATOM 550 C C . ASP A 1 72 ? -1.994 -0.213 -33.014 1.00 90.25 72 ASP A C 1
ATOM 552 O O . ASP A 1 72 ? -2.881 -0.855 -32.452 1.00 90.25 72 ASP A O 1
ATOM 556 N N . ASP A 1 73 ? -1.545 -0.528 -34.232 1.00 91.50 73 ASP A N 1
ATOM 557 C CA . ASP A 1 73 ? -2.097 -1.615 -35.051 1.00 91.50 73 ASP A CA 1
ATOM 558 C C . ASP A 1 73 ? -1.988 -2.982 -34.336 1.00 91.50 73 ASP A C 1
ATOM 560 O O . ASP A 1 73 ? -2.930 -3.772 -34.304 1.00 91.50 73 ASP A O 1
ATOM 564 N N . ILE A 1 74 ? -0.851 -3.274 -33.693 1.00 88.12 74 ILE A N 1
ATOM 565 C CA . ILE A 1 74 ? -0.632 -4.554 -32.995 1.00 88.12 74 ILE A CA 1
ATOM 566 C C . ILE A 1 74 ? -1.445 -4.653 -31.697 1.00 88.12 74 ILE A C 1
ATOM 568 O O . ILE A 1 74 ? -1.971 -5.721 -31.374 1.00 88.12 74 ILE A O 1
ATOM 572 N N . VAL A 1 75 ? -1.516 -3.572 -30.917 1.00 89.12 75 VAL A N 1
ATOM 573 C CA . VAL A 1 75 ? -2.155 -3.578 -29.591 1.00 89.12 75 VAL A CA 1
ATOM 574 C C . VAL A 1 75 ? -3.674 -3.425 -29.694 1.00 89.12 75 VAL A C 1
ATOM 576 O O . VAL A 1 75 ? -4.397 -4.021 -28.889 1.00 89.12 75 VAL A O 1
ATOM 579 N N . TYR A 1 76 ? -4.170 -2.646 -30.660 1.00 85.75 76 TYR A N 1
ATOM 580 C CA . TYR A 1 76 ? -5.578 -2.249 -30.726 1.00 85.75 76 TYR A CA 1
ATOM 581 C C . TYR A 1 76 ? -6.358 -2.844 -31.904 1.00 85.75 76 TYR A C 1
ATOM 583 O O . TYR A 1 76 ? -7.557 -3.083 -31.724 1.00 85.75 76 TYR A O 1
ATOM 591 N N . ASP A 1 77 ? -5.714 -3.167 -33.030 1.00 76.56 77 ASP A N 1
ATOM 592 C CA . ASP A 1 77 ? -6.399 -3.670 -34.237 1.00 76.56 77 ASP A CA 1
ATOM 593 C C . ASP A 1 77 ? -6.403 -5.207 -34.369 1.00 76.56 77 ASP A C 1
ATOM 595 O O . ASP A 1 77 ? -6.933 -5.758 -35.330 1.00 76.56 77 ASP A O 1
ATOM 599 N N . GLY A 1 78 ? -5.908 -5.939 -33.366 1.00 60.94 78 GLY A N 1
ATOM 600 C CA . GLY A 1 78 ? -5.965 -7.408 -33.291 1.00 60.94 78 GLY A CA 1
ATOM 601 C C . GLY A 1 78 ? -7.340 -8.016 -32.953 1.00 60.94 78 GLY A C 1
ATOM 602 O O . GLY A 1 78 ? -7.384 -9.036 -32.260 1.00 60.94 78 GLY A O 1
ATOM 603 N N . ARG A 1 79 ? -8.454 -7.402 -33.379 1.00 54.16 79 ARG A N 1
ATOM 604 C CA . ARG A 1 79 ? -9.816 -7.966 -33.262 1.00 54.16 79 ARG A CA 1
ATOM 605 C C . ARG A 1 79 ? -10.380 -8.406 -34.602 1.00 54.16 79 ARG A C 1
ATOM 607 O O . ARG A 1 79 ? -10.270 -7.627 -35.568 1.00 54.16 79 ARG A O 1
#

Secondary structure (DSSP, 8-state):
---PPPP------HHHHHHHHHHHHHHT--HHHHHHHHHHHHHSPPPPGGGSTTGGGTTSS--PPPPGGGHHHHHHS--

Foldseek 3Di:
DPDDDDDDDDDDDPVVVVVLVVVCVVPVHHSVVVVVVVVCVVPDDDPDLCPPPCSCVVVVDDDDDDPPVCPCCVPPVPD

pLDDT: mean 89.33, std 9.99, range [47.34, 98.25]